Protein AF-A0A9W6XJC6-F1 (afdb_monomer)

Radius of gyration: 21.12 Å; Cα contacts (8 Å, |Δi|>4): 17; chains: 1; bounding box: 43×25×57 Å

Sequence (68 aa):
MGDIVCTNVRVEFLPPNTTAFLQPMDAGIIATFKLAFRRKQLLWVFDKIKRGDNIDKKAYEVDQLQAM

Secondary structure (DSSP, 8-state):
------TT----PPPTT-HHHH-HHHHHHHHHHHHHHHHHHHHHHHHHHHHT----TTTT---HHHH-

Solvent-accessible surface area (backbone atoms only — not comparable to full-atom values): 4475 Å² total; per-residue (Å²): 134,81,84,84,81,60,93,88,62,84,90,78,89,72,67,89,82,46,62,66,76,74,33,61,66,58,46,52,53,53,50,54,51,51,52,55,42,50,52,53,46,52,53,54,38,50,55,37,57,74,70,67,54,87,79,54,96,62,55,71,75,63,59,65,82,81,60,105

Mean predicted aligned error: 9.73 Å

pLDDT: mean 81.53, std 9.31, range [43.97, 92.19]

Structure (mmCIF, N/CA/C/O backbone):
data_AF-A0A9W6XJC6-F1
#
_entry.id   AF-A0A9W6XJC6-F1
#
loop_
_atom_site.group_PDB
_atom_site.id
_atom_site.type_symbol
_atom_site.label_atom_id
_atom_site.label_alt_id
_atom_site.label_comp_id
_atom_site.label_asym_id
_atom_site.label_entity_id
_atom_site.label_seq_id
_atom_site.pdbx_PDB_ins_code
_atom_site.Cartn_x
_atom_site.Cartn_y
_atom_site.Cartn_z
_atom_site.occupancy
_atom_site.B_iso_or_equiv
_atom_site.auth_seq_id
_atom_site.auth_comp_id
_atom_site.auth_asym_id
_atom_site.auth_atom_id
_atom_site.pdbx_PDB_model_num
ATOM 1 N N . MET A 1 1 ? 7.125 11.971 -35.793 1.00 43.97 1 MET A N 1
ATOM 2 C CA . MET A 1 1 ? 7.897 11.369 -34.688 1.00 43.97 1 MET A CA 1
ATOM 3 C C . MET A 1 1 ? 8.905 10.428 -35.315 1.00 43.97 1 MET A C 1
ATOM 5 O O . MET A 1 1 ? 8.475 9.577 -36.075 1.00 43.97 1 MET A O 1
ATOM 9 N N . GLY A 1 2 ? 10.204 10.654 -35.117 1.00 54.78 2 GLY A N 1
ATOM 10 C CA . GLY A 1 2 ? 11.239 9.775 -35.668 1.00 54.78 2 GLY A CA 1
ATOM 11 C C . GLY A 1 2 ? 11.351 8.491 -34.852 1.00 54.78 2 GLY A C 1
ATOM 12 O O . GLY A 1 2 ? 11.262 8.547 -33.625 1.00 54.78 2 GLY A O 1
ATOM 13 N N . ASP A 1 3 ? 11.528 7.361 -35.532 1.00 65.69 3 ASP A N 1
ATOM 14 C CA . ASP A 1 3 ? 11.772 6.074 -34.887 1.00 65.69 3 ASP A CA 1
ATOM 15 C C . ASP A 1 3 ? 13.085 6.128 -34.098 1.00 65.69 3 ASP A C 1
ATOM 17 O O . ASP A 1 3 ? 14.144 6.469 -34.630 1.00 65.69 3 ASP A O 1
ATOM 21 N N . ILE A 1 4 ? 13.018 5.802 -32.806 1.00 72.00 4 ILE A N 1
ATOM 22 C CA . ILE A 1 4 ? 14.204 5.673 -31.958 1.00 72.00 4 ILE A CA 1
ATOM 23 C C . ILE A 1 4 ? 14.84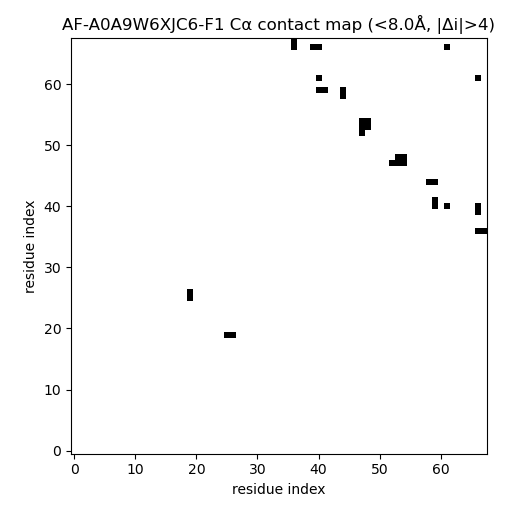9 4.326 -32.294 1.00 72.00 4 ILE A C 1
ATOM 25 O O . ILE A 1 4 ? 14.434 3.278 -31.800 1.00 72.00 4 ILE A O 1
ATOM 29 N N . VAL A 1 5 ? 15.861 4.348 -33.162 1.00 76.25 5 VAL A N 1
ATOM 30 C CA . VAL A 1 5 ? 16.633 3.154 -33.524 1.00 76.25 5 VAL A CA 1
ATOM 31 C C . VAL A 1 5 ? 17.718 2.921 -32.471 1.00 76.25 5 VAL A C 1
ATOM 33 O O . VAL A 1 5 ? 18.787 3.527 -32.510 1.00 76.25 5 VAL A O 1
ATOM 36 N N . CYS A 1 6 ? 17.447 2.037 -31.511 1.00 76.69 6 CYS A N 1
ATOM 37 C CA . CYS A 1 6 ? 18.431 1.603 -30.519 1.00 76.69 6 CYS A CA 1
ATOM 38 C C . CYS A 1 6 ? 19.263 0.429 -31.059 1.00 76.69 6 CYS A C 1
ATOM 40 O O . CYS A 1 6 ? 18.823 -0.715 -31.018 1.00 76.69 6 CYS A O 1
ATOM 42 N N . THR A 1 7 ? 20.495 0.671 -31.508 1.00 87.25 7 THR A N 1
ATOM 43 C CA . THR A 1 7 ? 21.410 -0.387 -31.996 1.00 87.25 7 THR A CA 1
ATOM 44 C C . THR A 1 7 ? 21.980 -1.292 -30.902 1.00 87.25 7 THR A C 1
ATOM 46 O O . THR A 1 7 ? 22.527 -2.349 -31.203 1.00 87.25 7 THR A O 1
ATOM 49 N N . ASN A 1 8 ? 21.868 -0.894 -29.633 1.00 90.50 8 ASN A N 1
ATOM 50 C CA . ASN A 1 8 ? 22.499 -1.582 -28.500 1.00 90.50 8 ASN A CA 1
ATOM 51 C C . ASN A 1 8 ? 21.512 -1.989 -27.398 1.00 90.50 8 ASN A C 1
ATOM 53 O O . ASN A 1 8 ? 21.935 -2.478 -26.354 1.00 90.50 8 ASN A O 1
ATOM 57 N N . VAL A 1 9 ? 20.208 -1.796 -27.611 1.00 84.88 9 VAL A N 1
ATOM 58 C CA . VAL A 1 9 ? 19.164 -2.166 -26.647 1.00 84.88 9 VAL A CA 1
ATOM 59 C C . VAL A 1 9 ? 18.227 -3.158 -27.313 1.00 84.88 9 VAL A C 1
ATOM 61 O O . VAL A 1 9 ? 17.727 -2.904 -28.405 1.00 84.88 9 VAL A O 1
ATOM 64 N N . ARG A 1 10 ? 17.982 -4.287 -26.645 1.00 86.19 10 ARG A N 1
ATOM 65 C CA . ARG A 1 10 ? 17.027 -5.306 -27.083 1.00 86.19 10 ARG A CA 1
ATOM 66 C C . ARG A 1 10 ? 15.853 -5.332 -26.114 1.00 86.19 10 ARG A C 1
ATOM 68 O O . ARG A 1 10 ? 16.063 -5.420 -24.907 1.00 86.19 10 ARG A O 1
ATOM 75 N N . VAL A 1 11 ? 14.638 -5.235 -26.644 1.00 86.06 11 VAL A N 1
ATOM 76 C CA . VAL A 1 11 ? 13.403 -5.344 -25.859 1.00 86.06 11 VAL A CA 1
ATOM 77 C C . VAL A 1 11 ? 12.982 -6.809 -25.829 1.00 86.06 11 VAL A C 1
ATOM 79 O O . VAL A 1 11 ? 12.919 -7.448 -26.874 1.00 86.06 11 VAL A O 1
ATOM 82 N N . GLU A 1 12 ? 12.701 -7.326 -24.637 1.00 88.31 12 GLU A N 1
ATOM 83 C CA . GLU A 1 12 ? 12.286 -8.712 -24.406 1.00 88.31 12 GLU A CA 1
ATOM 84 C C . GLU A 1 12 ? 10.969 -8.727 -23.630 1.00 88.31 12 GLU A C 1
ATOM 86 O O . GLU A 1 12 ? 10.775 -7.934 -22.704 1.00 88.31 12 GLU A O 1
ATOM 91 N N . PHE A 1 13 ? 10.074 -9.652 -23.977 1.00 89.81 13 PHE A N 1
ATOM 92 C CA . PHE A 1 13 ? 8.859 -9.880 -23.202 1.00 89.81 13 PHE A CA 1
ATOM 93 C C . PHE A 1 13 ? 9.154 -10.831 -22.052 1.00 89.81 13 PHE A C 1
ATOM 95 O O . PHE A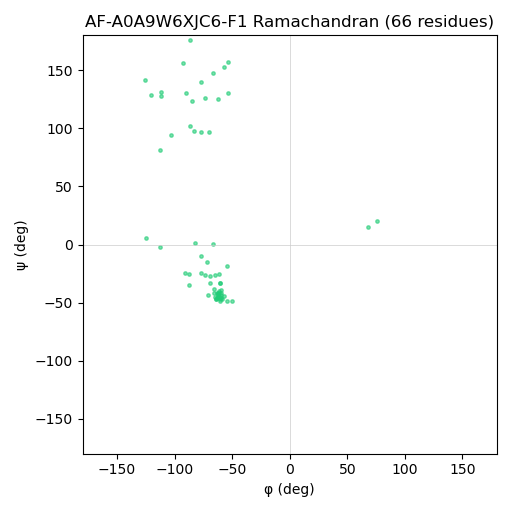 1 13 ? 9.621 -11.952 -22.247 1.00 89.81 13 PHE A O 1
ATOM 102 N N . LEU A 1 14 ? 8.856 -10.379 -20.840 1.00 90.00 14 LEU A N 1
ATOM 103 C CA . LEU A 1 14 ? 9.005 -11.189 -19.644 1.00 90.00 14 LEU A CA 1
ATOM 104 C C . LEU A 1 14 ? 7.700 -11.921 -19.318 1.00 90.00 14 LEU A C 1
ATOM 106 O O . LEU A 1 14 ? 6.618 -11.451 -19.684 1.00 90.00 14 LEU A O 1
ATOM 110 N N . PRO A 1 15 ? 7.779 -13.043 -18.583 1.00 91.56 15 PRO A N 1
ATOM 111 C CA . PRO A 1 15 ? 6.607 -13.678 -18.005 1.00 91.56 15 PRO A CA 1
ATOM 112 C C . PRO A 1 15 ? 5.782 -12.690 -17.160 1.00 91.56 15 PRO A C 1
ATOM 114 O O . PRO A 1 15 ? 6.306 -11.684 -16.660 1.00 91.56 15 PRO A O 1
ATOM 117 N N . PRO A 1 16 ? 4.487 -12.959 -16.949 1.00 87.44 16 PRO A N 1
ATOM 118 C CA . PRO A 1 16 ? 3.671 -12.137 -16.065 1.00 87.44 16 PRO A CA 1
ATOM 119 C C . PRO A 1 16 ? 4.262 -12.077 -14.646 1.00 87.44 16 PRO A C 1
ATOM 121 O O . PRO A 1 16 ? 4.924 -13.008 -14.193 1.00 87.44 16 PRO A O 1
ATOM 124 N N . ASN A 1 17 ? 3.980 -10.985 -13.927 1.00 81.88 17 ASN A N 1
ATOM 125 C CA . ASN A 1 17 ? 4.420 -10.729 -12.545 1.00 81.88 17 ASN A CA 1
ATOM 126 C C . ASN A 1 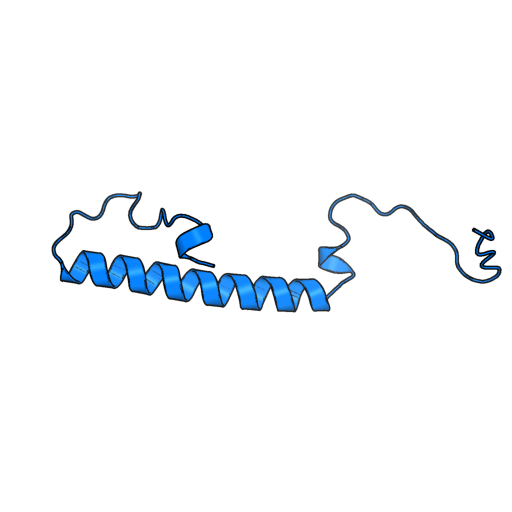17 ? 5.931 -10.502 -12.344 1.00 81.88 17 ASN A C 1
ATOM 128 O O . ASN A 1 17 ? 6.397 -10.502 -11.207 1.00 81.88 17 ASN A O 1
ATOM 132 N N . THR A 1 18 ? 6.702 -10.252 -13.406 1.00 84.25 18 THR A N 1
ATOM 133 C CA . THR A 1 18 ? 8.163 -10.080 -13.286 1.00 84.25 18 THR A CA 1
ATOM 134 C C . THR A 1 18 ? 8.579 -8.699 -12.732 1.00 84.25 18 THR A C 1
ATOM 136 O O . THR A 1 18 ? 9.621 -8.582 -12.090 1.00 84.25 18 THR A O 1
ATOM 139 N N . THR A 1 19 ? 7.741 -7.662 -12.880 1.00 81.44 19 THR A N 1
ATOM 140 C CA . THR A 1 19 ? 7.967 -6.282 -12.385 1.00 81.44 19 THR A CA 1
ATOM 141 C C . THR A 1 19 ? 8.378 -6.236 -10.911 1.00 81.44 19 THR A C 1
ATOM 143 O O . THR A 1 19 ? 9.386 -5.623 -10.576 1.00 81.44 19 THR A O 1
ATOM 146 N N . ALA A 1 20 ? 7.661 -6.943 -10.030 1.00 72.75 20 ALA A N 1
ATOM 147 C CA . ALA A 1 20 ? 7.932 -6.923 -8.589 1.00 72.75 20 ALA A CA 1
ATOM 148 C C . ALA A 1 20 ? 9.304 -7.515 -8.214 1.00 72.75 20 ALA A C 1
ATOM 150 O O . ALA A 1 20 ? 9.865 -7.151 -7.184 1.00 72.75 20 ALA A O 1
ATOM 151 N N . PHE A 1 21 ? 9.840 -8.417 -9.042 1.00 80.62 21 PHE A N 1
ATOM 152 C CA . PHE A 1 21 ? 11.145 -9.044 -8.825 1.00 80.62 21 PHE A CA 1
ATOM 153 C C . PHE A 1 21 ? 12.291 -8.223 -9.418 1.00 80.62 21 PHE A C 1
ATOM 155 O O . PHE A 1 21 ? 13.377 -8.188 -8.847 1.00 80.62 21 PHE A O 1
ATOM 162 N N . LEU A 1 22 ? 12.059 -7.565 -10.557 1.00 83.56 22 LEU A N 1
ATOM 163 C CA . LEU A 1 22 ? 13.091 -6.797 -11.257 1.00 83.56 22 LEU A CA 1
ATOM 164 C C . LEU A 1 22 ? 13.216 -5.354 -10.778 1.00 83.56 22 LEU A C 1
ATOM 166 O O . LEU A 1 22 ? 14.279 -4.758 -10.930 1.00 83.56 22 LEU A O 1
ATOM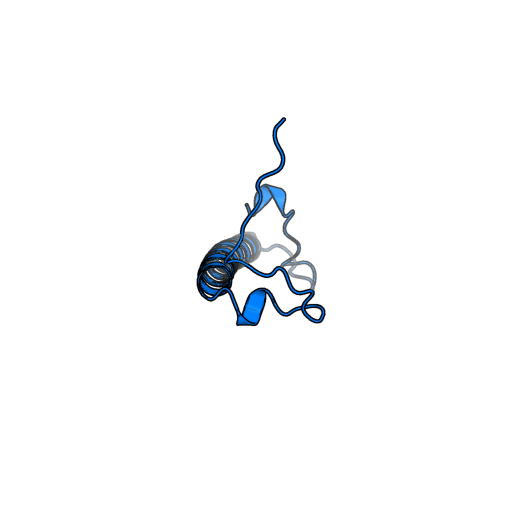 170 N N . GLN A 1 23 ? 12.147 -4.783 -10.224 1.00 82.94 23 GLN A N 1
ATOM 171 C CA . GLN A 1 23 ? 12.092 -3.376 -9.840 1.00 82.94 23 GLN A CA 1
ATOM 172 C C . GLN A 1 23 ? 12.017 -3.258 -8.311 1.00 82.94 23 GLN A C 1
ATOM 174 O O . GLN A 1 23 ? 10.938 -3.062 -7.748 1.00 82.94 23 GLN A O 1
ATOM 179 N N . PRO A 1 24 ? 13.162 -3.351 -7.602 1.00 70.88 24 PRO A N 1
ATOM 180 C CA . PRO A 1 24 ? 13.194 -3.266 -6.139 1.00 70.88 24 PRO A CA 1
ATOM 181 C C . PRO A 1 24 ? 12.691 -1.913 -5.613 1.00 70.88 24 PRO A C 1
ATOM 183 O O . PRO A 1 24 ? 12.171 -1.835 -4.501 1.00 70.88 24 PRO A O 1
ATOM 186 N N . MET A 1 25 ? 12.796 -0.855 -6.424 1.00 79.12 25 MET A N 1
ATOM 187 C CA . MET A 1 25 ? 12.237 0.462 -6.114 1.00 79.12 25 MET A CA 1
ATOM 188 C C . MET A 1 25 ? 10.714 0.401 -5.942 1.00 79.12 25 MET A C 1
ATOM 190 O O . MET A 1 25 ? 10.194 0.891 -4.939 1.00 79.12 25 MET A O 1
ATOM 194 N N . ASP A 1 26 ? 10.010 -0.268 -6.855 1.00 80.38 26 ASP A N 1
ATOM 195 C CA . ASP A 1 26 ? 8.554 -0.403 -6.791 1.00 80.38 26 ASP A CA 1
ATOM 196 C C . ASP A 1 26 ? 8.138 -1.229 -5.574 1.00 80.38 26 ASP A C 1
ATOM 198 O O . ASP A 1 26 ? 7.179 -0.880 -4.888 1.00 80.38 26 ASP A O 1
ATOM 202 N N . ALA A 1 27 ? 8.898 -2.273 -5.230 1.00 78.38 27 ALA A N 1
ATOM 203 C CA . ALA A 1 27 ? 8.651 -3.053 -4.020 1.00 78.38 27 ALA A CA 1
ATOM 204 C C . ALA A 1 27 ? 8.744 -2.189 -2.747 1.00 78.38 27 ALA A C 1
ATOM 206 O O . ALA A 1 27 ? 7.874 -2.279 -1.877 1.00 78.38 27 ALA A O 1
ATOM 207 N N . GLY A 1 28 ? 9.750 -1.312 -2.654 1.00 84.69 28 GLY A N 1
ATOM 208 C CA . GLY A 1 28 ? 9.902 -0.370 -1.541 1.00 84.69 28 GLY A CA 1
ATOM 209 C C . GLY A 1 28 ? 8.775 0.667 -1.474 1.00 84.69 28 GLY A C 1
ATOM 210 O O . GLY A 1 28 ? 8.194 0.899 -0.409 1.00 84.69 28 GLY A O 1
ATOM 211 N N . ILE A 1 29 ? 8.407 1.253 -2.615 1.00 86.94 29 ILE A N 1
ATOM 212 C CA . ILE A 1 29 ? 7.311 2.229 -2.707 1.00 86.94 29 ILE A CA 1
ATOM 213 C C . ILE A 1 29 ? 5.972 1.572 -2.333 1.00 86.94 29 ILE A C 1
ATOM 215 O O . ILE A 1 29 ? 5.230 2.095 -1.503 1.00 86.94 29 ILE A O 1
ATOM 219 N N . ILE A 1 30 ? 5.682 0.378 -2.852 1.00 86.75 30 ILE A N 1
ATOM 220 C CA . ILE A 1 30 ? 4.468 -0.376 -2.510 1.00 86.75 30 ILE A CA 1
ATOM 221 C C . ILE A 1 30 ? 4.451 -0.737 -1.020 1.00 86.75 30 ILE A C 1
ATOM 223 O O . ILE A 1 30 ? 3.406 -0.635 -0.375 1.00 86.75 30 ILE A O 1
ATOM 227 N N . ALA A 1 31 ? 5.584 -1.155 -0.449 1.00 88.19 31 ALA A N 1
ATOM 228 C CA . ALA A 1 31 ? 5.672 -1.515 0.964 1.00 88.19 31 ALA A CA 1
ATOM 229 C C . ALA A 1 31 ? 5.402 -0.314 1.882 1.00 88.19 31 ALA A C 1
ATOM 231 O O . ALA A 1 31 ? 4.601 -0.418 2.814 1.00 88.19 31 ALA A O 1
ATOM 232 N N . THR A 1 32 ? 6.019 0.835 1.598 1.00 90.62 32 THR A N 1
ATOM 233 C CA . THR A 1 32 ? 5.804 2.072 2.368 1.00 90.62 32 THR A CA 1
ATOM 234 C C . THR A 1 32 ? 4.359 2.559 2.263 1.00 90.62 32 THR A C 1
ATOM 236 O O . THR A 1 32 ? 3.748 2.890 3.283 1.00 90.62 32 THR A O 1
ATOM 239 N N . PHE A 1 33 ? 3.768 2.502 1.068 1.00 88.00 33 PHE A N 1
ATOM 240 C CA . PHE A 1 33 ? 2.360 2.824 0.855 1.00 88.00 33 PHE A CA 1
ATOM 241 C C . PHE A 1 33 ? 1.425 1.897 1.654 1.00 88.00 33 PHE A C 1
ATOM 243 O O . PHE A 1 33 ? 0.562 2.370 2.398 1.00 88.00 33 PHE A O 1
ATOM 250 N N . LYS A 1 34 ? 1.635 0.573 1.584 1.00 89.62 34 LYS A N 1
ATOM 251 C CA . LYS A 1 34 ? 0.854 -0.416 2.350 1.00 89.62 34 LYS A CA 1
ATOM 252 C C . LYS A 1 34 ? 0.965 -0.199 3.860 1.00 89.62 34 LYS A C 1
ATOM 254 O O . LYS A 1 34 ? -0.035 -0.328 4.566 1.00 89.62 34 LYS A O 1
ATOM 259 N N . LEU A 1 35 ? 2.151 0.152 4.359 1.00 92.19 35 LE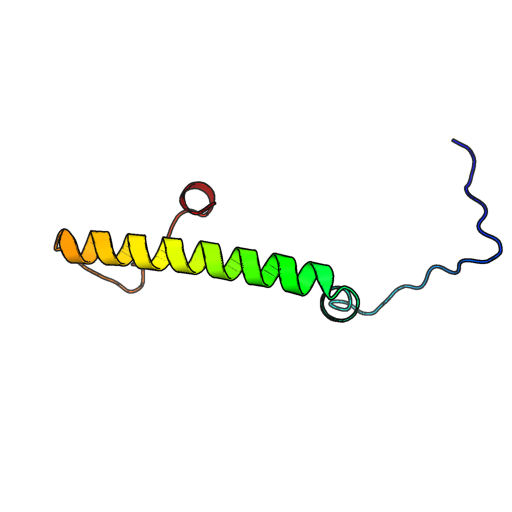U A N 1
ATOM 260 C CA . LEU A 1 35 ? 2.370 0.438 5.777 1.00 92.19 35 LEU A CA 1
ATOM 261 C C . LEU A 1 35 ? 1.576 1.670 6.233 1.00 92.19 35 LEU A C 1
ATOM 263 O O . LEU A 1 35 ? 0.892 1.626 7.259 1.00 92.19 35 LEU A O 1
ATOM 267 N N . ALA A 1 36 ? 1.629 2.756 5.457 1.00 90.19 36 ALA A N 1
ATOM 268 C CA . ALA A 1 36 ? 0.895 3.983 5.751 1.00 90.19 36 ALA A CA 1
ATOM 269 C C . ALA A 1 36 ? -0.625 3.752 5.749 1.00 90.19 36 ALA A C 1
ATOM 271 O O . ALA A 1 36 ? -1.313 4.162 6.690 1.00 90.19 36 ALA A O 1
ATOM 272 N N . PHE A 1 37 ? -1.130 3.034 4.743 1.00 88.88 37 PHE A N 1
ATOM 273 C CA . PHE A 1 37 ? -2.534 2.639 4.650 1.00 88.88 37 PHE A CA 1
ATOM 274 C C . PHE A 1 37 ? -2.962 1.797 5.859 1.00 88.88 37 PHE A C 1
ATOM 276 O O . PHE A 1 37 ? -3.964 2.099 6.511 1.00 88.88 37 PHE A O 1
ATOM 283 N N . ARG A 1 38 ? -2.161 0.792 6.239 1.00 89.12 38 ARG A N 1
ATOM 284 C CA . ARG A 1 38 ? -2.456 -0.066 7.393 1.00 89.12 38 ARG A CA 1
ATOM 285 C C . ARG A 1 38 ? -2.519 0.722 8.698 1.00 89.12 38 ARG A C 1
ATOM 287 O O . ARG A 1 38 ? -3.404 0.473 9.514 1.00 89.12 38 ARG A O 1
ATOM 294 N N . ARG A 1 39 ? -1.620 1.691 8.894 1.00 90.44 39 ARG A N 1
ATOM 295 C CA . ARG A 1 39 ? -1.644 2.576 10.067 1.00 90.44 39 ARG A CA 1
ATOM 296 C C . ARG A 1 39 ? -2.955 3.362 10.150 1.00 90.44 39 ARG A C 1
ATOM 298 O O . ARG A 1 39 ? -3.562 3.398 11.216 1.00 90.44 39 ARG A O 1
ATOM 305 N N . LYS A 1 40 ? -3.411 3.947 9.036 1.00 88.56 40 LYS A N 1
ATOM 306 C CA . LYS A 1 40 ? -4.693 4.671 8.975 1.00 88.56 40 LYS A CA 1
ATOM 307 C C . LYS A 1 40 ? -5.884 3.749 9.267 1.00 88.56 40 LYS A C 1
ATOM 309 O O . LYS A 1 40 ? -6.738 4.116 10.067 1.00 88.56 40 LYS A O 1
ATOM 314 N N . GLN A 1 41 ? -5.904 2.536 8.705 1.00 87.88 41 GLN A N 1
ATOM 315 C CA . GLN A 1 41 ? -6.954 1.549 8.994 1.00 87.88 41 GLN A CA 1
ATOM 316 C C . GLN A 1 41 ? -7.054 1.222 10.489 1.00 87.88 41 GLN A C 1
ATOM 318 O O . GLN A 1 41 ? -8.152 1.161 11.033 1.00 87.88 41 GLN A O 1
ATOM 323 N N . LEU A 1 42 ? -5.918 1.015 11.163 1.00 89.25 42 LEU A N 1
ATOM 324 C CA . LEU A 1 42 ? -5.903 0.692 12.592 1.00 89.25 42 LEU A CA 1
ATOM 325 C C . LEU A 1 42 ? -6.411 1.852 13.454 1.00 89.25 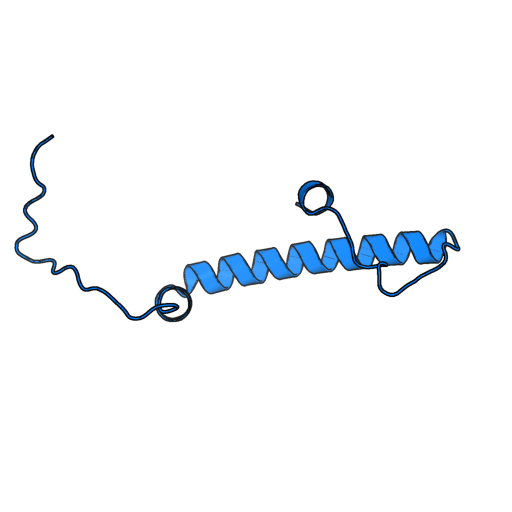42 LEU A C 1
ATOM 327 O O . LEU A 1 42 ? -7.185 1.619 14.380 1.00 89.25 42 LEU A O 1
ATOM 331 N N . LEU A 1 43 ? -6.019 3.089 13.132 1.00 89.50 43 LEU A N 1
ATOM 332 C CA . LEU A 1 43 ? -6.525 4.284 13.815 1.00 89.50 43 LEU A CA 1
ATOM 333 C C . LEU A 1 43 ? -8.043 4.427 13.651 1.00 89.50 43 LEU A C 1
ATOM 335 O O . LEU A 1 43 ? -8.743 4.697 14.621 1.00 89.50 43 LEU A O 1
ATOM 339 N N . TRP A 1 44 ? -8.561 4.163 12.452 1.00 86.62 44 TRP A N 1
ATOM 340 C CA . TRP A 1 44 ? -9.998 4.205 12.194 1.00 86.62 44 TRP A CA 1
ATOM 341 C C . TRP A 1 44 ? -10.782 3.199 13.046 1.00 86.62 44 TRP A C 1
ATOM 343 O O . TRP A 1 44 ? -11.790 3.557 13.656 1.00 86.62 44 TRP A O 1
ATOM 353 N N . VAL A 1 45 ? -10.299 1.954 13.142 1.00 87.88 45 VAL A N 1
ATOM 354 C CA . VAL A 1 45 ? -10.913 0.930 14.008 1.00 87.88 45 VAL A CA 1
ATOM 355 C C . VAL A 1 45 ? -10.845 1.354 15.473 1.00 87.88 45 VAL A C 1
ATOM 357 O O . VAL A 1 45 ? -11.819 1.214 16.209 1.00 87.88 45 VAL A O 1
ATOM 360 N N . PHE A 1 46 ? -9.705 1.894 15.902 1.00 89.00 46 PHE A N 1
ATOM 361 C CA . PHE A 1 46 ? -9.510 2.355 17.272 1.00 89.00 46 PHE A CA 1
ATOM 362 C C . PHE A 1 46 ? -10.508 3.450 17.668 1.00 89.00 46 PHE A C 1
ATOM 364 O O . PHE A 1 46 ? -11.091 3.393 18.751 1.00 89.00 46 PHE A O 1
ATOM 371 N N . ASP A 1 47 ? -10.777 4.399 16.775 1.00 89.12 47 ASP A N 1
ATOM 372 C CA . ASP A 1 47 ? -11.768 5.446 17.026 1.00 89.12 47 ASP A CA 1
ATOM 373 C C . ASP A 1 47 ? -13.209 4.921 17.052 1.00 89.12 47 ASP A C 1
ATOM 375 O O . ASP A 1 47 ? -14.058 5.510 17.722 1.00 89.12 47 ASP A O 1
ATOM 379 N N . LYS A 1 48 ? -13.509 3.823 16.351 1.00 86.81 48 LYS A N 1
ATOM 380 C CA . LYS A 1 48 ? -14.803 3.128 16.455 1.00 86.81 48 LYS A CA 1
ATOM 381 C C . LYS A 1 48 ? -14.958 2.407 17.791 1.00 86.81 48 LYS A C 1
ATOM 383 O O . LYS A 1 48 ? -15.988 2.554 18.444 1.00 86.81 48 LYS A O 1
ATOM 388 N N . ILE A 1 49 ? -13.905 1.712 18.241 1.00 88.81 49 ILE A N 1
ATOM 389 C CA . ILE A 1 49 ? -13.858 1.086 19.576 1.00 88.81 49 ILE A CA 1
ATOM 390 C C . ILE A 1 49 ? -14.144 2.137 20.650 1.00 88.81 49 ILE A C 1
ATOM 392 O O . ILE A 1 49 ? -14.991 1.929 21.514 1.00 88.81 49 ILE A O 1
ATOM 396 N N . LYS A 1 50 ? -13.468 3.290 20.578 1.00 90.75 50 LYS A N 1
ATOM 397 C CA . LYS A 1 50 ? -13.663 4.391 21.531 1.00 90.75 50 LYS A CA 1
ATOM 398 C C . LYS A 1 50 ? -15.087 4.942 21.552 1.00 90.75 50 LYS A C 1
ATOM 400 O O . LYS A 1 50 ? -15.539 5.378 22.605 1.00 90.75 50 LYS A O 1
ATOM 405 N N . ARG A 1 51 ? -15.774 4.945 20.409 1.00 88.38 51 ARG A N 1
ATOM 406 C CA . ARG A 1 51 ? -17.169 5.394 20.289 1.00 88.38 51 ARG A CA 1
ATOM 407 C C . ARG A 1 51 ? -18.184 4.373 20.807 1.00 88.38 51 ARG A C 1
ATOM 409 O O . ARG A 1 51 ? -19.343 4.730 20.974 1.00 88.38 51 ARG A O 1
ATOM 416 N N . GLY A 1 52 ? -17.753 3.145 21.105 1.00 84.44 52 GLY A N 1
ATOM 417 C CA . GLY A 1 52 ? -18.646 2.056 21.498 1.00 84.44 52 GLY A CA 1
ATOM 418 C C . GLY A 1 52 ? -19.418 1.462 20.318 1.00 84.44 52 GLY A C 1
ATOM 419 O O . GLY A 1 52 ? -20.451 0.829 20.528 1.00 84.44 52 GLY A O 1
ATOM 420 N N . ASP A 1 53 ? -18.935 1.668 19.087 1.00 82.12 53 ASP A N 1
ATOM 421 C CA . ASP A 1 53 ? -19.545 1.090 17.892 1.00 82.12 53 ASP A CA 1
ATOM 422 C C . ASP A 1 53 ? -19.406 -0.441 17.904 1.00 82.12 53 ASP A C 1
ATOM 424 O O . ASP A 1 53 ? -18.411 -0.990 18.382 1.00 82.12 53 ASP A O 1
ATOM 428 N N . ASN A 1 54 ? -20.388 -1.143 17.335 1.00 79.19 54 ASN A N 1
ATOM 429 C CA . ASN A 1 54 ? -20.332 -2.597 17.199 1.00 79.19 54 ASN A CA 1
ATOM 430 C C . ASN A 1 54 ? -19.331 -2.984 16.094 1.00 79.19 54 ASN A C 1
ATOM 432 O O . ASN A 1 54 ? -19.398 -2.482 14.968 1.00 79.19 54 ASN A O 1
ATOM 436 N N . ILE A 1 55 ? -18.365 -3.840 16.425 1.00 77.56 55 ILE A N 1
ATOM 437 C CA . ILE A 1 55 ? -17.222 -4.152 15.557 1.00 77.56 55 ILE A CA 1
ATOM 438 C C . ILE A 1 55 ? -17.454 -5.506 14.909 1.00 77.56 55 ILE A C 1
ATOM 440 O O . ILE A 1 55 ? -17.100 -6.549 15.453 1.00 77.56 55 ILE A O 1
ATOM 444 N N . ASP A 1 56 ? -18.012 -5.472 13.708 1.00 79.88 56 ASP A N 1
ATOM 445 C CA . ASP A 1 56 ? -18.137 -6.655 12.865 1.00 79.88 56 ASP A CA 1
ATOM 446 C C . ASP A 1 56 ? -16.878 -6.876 12.015 1.00 79.88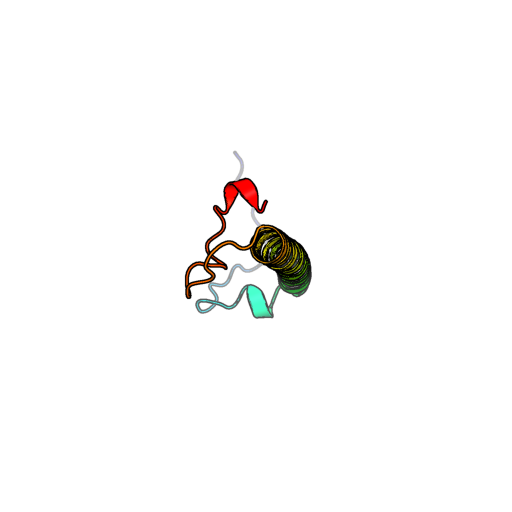 56 ASP A C 1
ATOM 448 O O . ASP A 1 56 ? -15.978 -6.039 11.942 1.00 79.88 56 ASP A O 1
ATOM 452 N N . LYS A 1 57 ? -16.830 -7.983 11.263 1.00 73.88 57 LYS A N 1
ATOM 453 C CA . LYS A 1 57 ? -15.739 -8.282 10.308 1.00 73.88 57 LYS A CA 1
ATOM 454 C C . LYS A 1 57 ? -15.494 -7.167 9.270 1.00 73.88 57 LYS A C 1
ATOM 456 O O . LYS A 1 57 ? -14.416 -7.108 8.688 1.00 73.88 57 LYS A O 1
ATOM 461 N N . LYS A 1 58 ? -16.466 -6.268 9.075 1.00 75.12 58 LYS A N 1
ATOM 462 C CA . LYS A 1 58 ? -16.393 -5.081 8.207 1.00 75.12 58 LYS A CA 1
ATOM 463 C C . LYS A 1 58 ? -15.705 -3.876 8.854 1.00 75.12 58 LYS A C 1
ATOM 465 O O . LYS A 1 58 ? -15.564 -2.832 8.230 1.00 75.12 58 LYS A O 1
ATOM 470 N N . ALA A 1 59 ? -15.223 -3.997 10.088 1.00 75.25 59 ALA A N 1
ATOM 471 C CA . ALA A 1 59 ? -14.545 -2.917 10.797 1.00 75.25 59 ALA A CA 1
ATOM 472 C C . ALA A 1 59 ? -13.189 -2.508 10.203 1.00 75.25 59 ALA A C 1
ATOM 474 O O . ALA A 1 59 ? -12.567 -1.599 10.734 1.00 75.25 59 ALA A O 1
ATOM 475 N N . TYR A 1 60 ? -12.737 -3.129 9.111 1.00 78.25 60 TYR A N 1
ATOM 476 C CA . TYR A 1 60 ? -11.576 -2.688 8.328 1.00 78.25 60 TYR A CA 1
ATOM 477 C C . TYR A 1 60 ? -11.949 -2.199 6.920 1.00 78.25 60 TYR A C 1
ATOM 479 O O . TYR A 1 60 ? -11.059 -1.774 6.180 1.00 78.25 60 TYR A O 1
ATOM 487 N N . GLU A 1 61 ? -13.233 -2.265 6.542 1.00 76.81 61 GLU A N 1
ATOM 488 C CA . GLU A 1 61 ? -13.734 -1.695 5.290 1.00 76.81 61 GLU A CA 1
ATOM 489 C C . GLU A 1 61 ? -13.690 -0.174 5.411 1.00 76.81 61 GLU A C 1
ATOM 491 O O . GLU A 1 61 ? -14.567 0.460 5.993 1.00 76.81 61 GLU A O 1
ATOM 496 N N . VAL A 1 62 ? -12.616 0.403 4.887 1.00 71.50 62 VAL A N 1
ATOM 497 C CA . VAL A 1 62 ? -12.459 1.842 4.723 1.00 71.50 62 VAL A CA 1
ATOM 498 C C . VAL A 1 62 ? -12.479 2.102 3.230 1.00 71.50 62 VAL A C 1
ATOM 500 O O . VAL A 1 62 ? -11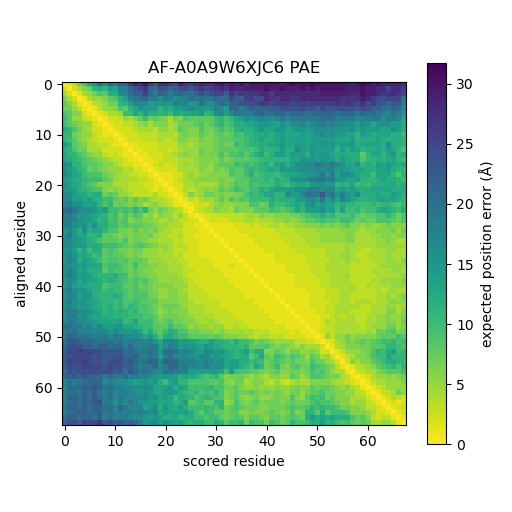.785 1.413 2.477 1.00 71.50 62 VAL A O 1
ATOM 503 N N . ASP A 1 63 ? -13.281 3.075 2.809 1.00 76.88 63 ASP A N 1
ATOM 504 C CA . ASP A 1 63 ? -13.243 3.558 1.436 1.00 76.88 63 ASP A CA 1
ATOM 505 C C . ASP A 1 63 ? -11.806 3.964 1.077 1.00 76.88 63 ASP A C 1
ATOM 507 O O . ASP A 1 63 ? -11.132 4.669 1.835 1.00 76.88 63 ASP A O 1
ATOM 511 N N . GLN A 1 64 ? -11.317 3.486 -0.067 1.00 68.62 64 GLN A N 1
ATOM 512 C CA . GLN A 1 64 ? -9.932 3.709 -0.472 1.00 68.62 64 GLN A CA 1
ATOM 513 C C . GLN A 1 64 ? -9.643 5.206 -0.626 1.00 68.62 64 GLN A C 1
ATOM 515 O O . GLN A 1 64 ? -8.551 5.635 -0.263 1.00 68.62 64 GLN A O 1
ATOM 520 N N . LEU A 1 65 ? -10.628 6.008 -1.052 1.00 72.38 65 LEU A N 1
ATOM 521 C CA . LEU A 1 65 ? -10.487 7.462 -1.168 1.00 72.38 65 LEU A CA 1
ATOM 522 C C . LEU A 1 65 ? -10.373 8.161 0.196 1.00 72.38 65 LEU A C 1
ATOM 524 O O . LEU A 1 65 ? -9.664 9.149 0.318 1.00 72.38 65 LEU A O 1
ATOM 528 N N . GLN A 1 66 ? -11.032 7.648 1.237 1.00 69.12 66 GLN A N 1
ATOM 529 C CA . GLN A 1 66 ? -10.873 8.161 2.605 1.00 69.12 66 GLN A CA 1
ATOM 530 C C . GLN A 1 66 ? -9.534 7.758 3.239 1.00 69.12 66 GLN A C 1
ATOM 532 O O . GLN A 1 66 ? -9.042 8.419 4.155 1.00 69.12 66 GLN A O 1
ATOM 537 N N . ALA A 1 67 ? -8.959 6.643 2.792 1.00 63.16 67 ALA A N 1
ATOM 538 C CA . ALA A 1 67 ? -7.725 6.103 3.340 1.00 63.16 67 ALA A CA 1
ATOM 539 C C . ALA A 1 67 ? -6.459 6.603 2.624 1.00 63.16 67 ALA A C 1
ATOM 541 O O . ALA A 1 67 ? -5.389 6.606 3.241 1.00 63.16 67 ALA A O 1
ATOM 542 N N . MET A 1 68 ? -6.548 7.023 1.360 1.00 63.91 68 MET A N 1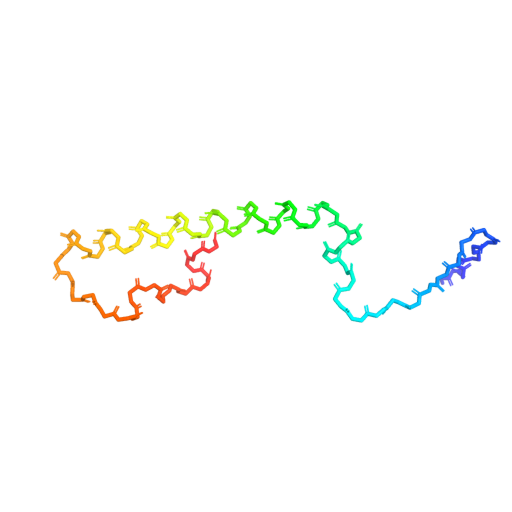
ATOM 543 C CA . MET A 1 68 ? -5.448 7.650 0.611 1.00 63.91 68 MET A CA 1
ATOM 544 C C . MET A 1 68 ? -5.328 9.122 0.993 1.00 63.91 68 MET A C 1
ATOM 546 O O . MET A 1 68 ? -4.256 9.463 1.553 1.00 63.91 68 MET A O 1
#

Foldseek 3Di:
DDDPDDPPDDDDDDDPPCCVVPPVVVVVVVVVVVVQLVVQLVVQLVVCVVVVHDDDPCSSVDDVVVSD

Organism: NCBI:txid2077276

InterPro domains:
  IPR004875 DDE superfamily endonuclease domain [PF03184] (7-59)